Protein AF-A0AAJ0MKZ4-F1 (afdb_monomer_lite)

Organism: NCBI:txid260671

Secondary structure (DSSP, 8-state):
---HHHHHHHHHHHHHHHHHHHHTT-GGGEEE--S--B--SSTTPPPB--SEEEEESSPPTT-SSS-SEEEEEEETT-HHHHHHHHHHHHHHS-TTSTT----EEEEEEEETTTSSEEEEEEEETT-SS-EEEEEEPPPGGGS------TT-

Sequence (152 aa):
MNAPEHETGMITVAHTYRDQLVLMGLASYVSRIGIPRIPSIHPGAAAKQPDDGLIPTVARPTGNHFATIAFEVANTQDQRSVRQAMKWWFRNSAVDHERGAVNLVLITNISHDSLATIHFELWQRDARRPRKAAIWLKSAENTPGLMDDPDL

pLDDT: mean 82.87, std 12.54, range [48.09, 96.62]

Radius of gyration: 18.43 Å; chains: 1; bounding box: 38×30×73 Å

Structure (mmCIF, N/CA/C/O backbone):
data_AF-A0AAJ0MKZ4-F1
#
_entry.id   AF-A0AAJ0MKZ4-F1
#
loop_
_atom_site.group_PDB
_atom_site.id
_atom_site.type_symbol
_atom_site.label_atom_id
_atom_site.label_alt_id
_atom_site.label_comp_id
_atom_site.label_asym_id
_atom_site.label_entity_id
_atom_site.label_seq_id
_atom_site.pdbx_PDB_ins_code
_atom_site.Cartn_x
_atom_site.Cartn_y
_atom_site.Cartn_z
_atom_site.occupancy
_atom_site.B_iso_or_equiv
_atom_site.auth_seq_id
_atom_site.auth_comp_id
_atom_site.auth_asym_id
_atom_site.auth_atom_id
_atom_site.pdbx_PDB_model_num
ATOM 1 N N . MET A 1 1 ? 15.852 14.319 -2.841 1.00 50.94 1 MET A N 1
ATOM 2 C CA . MET A 1 1 ? 15.026 14.627 -4.024 1.00 50.94 1 MET A CA 1
ATOM 3 C C . MET A 1 1 ? 14.609 13.282 -4.588 1.00 50.94 1 MET A C 1
ATOM 5 O O . MET A 1 1 ? 15.490 12.442 -4.739 1.00 50.94 1 MET A O 1
ATOM 9 N N . ASN A 1 2 ? 13.311 13.019 -4.744 1.00 60.78 2 ASN A N 1
ATOM 10 C CA . ASN A 1 2 ? 12.863 11.730 -5.277 1.00 60.78 2 ASN A CA 1
ATOM 11 C C . ASN A 1 2 ? 13.295 11.637 -6.740 1.00 60.78 2 ASN A C 1
ATOM 13 O O . ASN A 1 2 ? 13.229 12.632 -7.459 1.00 60.78 2 ASN A O 1
ATOM 17 N N . ALA A 1 3 ? 13.778 10.469 -7.156 1.00 75.81 3 ALA A N 1
ATOM 18 C CA . ALA A 1 3 ? 14.092 10.236 -8.558 1.00 75.81 3 ALA A CA 1
ATOM 19 C C . ALA A 1 3 ? 12.785 10.349 -9.380 1.00 75.81 3 ALA A C 1
ATOM 21 O O . ALA A 1 3 ? 11.758 9.851 -8.904 1.00 75.81 3 ALA A O 1
ATOM 22 N N . PRO A 1 4 ? 12.766 10.998 -10.560 1.00 79.06 4 PRO A N 1
ATOM 23 C CA . PRO A 1 4 ? 11.555 11.150 -11.381 1.00 79.06 4 PRO A CA 1
ATOM 24 C C . PRO A 1 4 ? 10.801 9.833 -11.637 1.00 79.06 4 PRO A C 1
ATOM 26 O O . PRO A 1 4 ? 9.572 9.797 -11.713 1.00 79.06 4 PRO A O 1
ATOM 29 N N . GLU A 1 5 ? 11.532 8.724 -11.706 1.00 76.56 5 GLU A N 1
ATOM 30 C CA . GLU A 1 5 ? 11.016 7.368 -11.876 1.00 76.56 5 GLU A CA 1
ATOM 31 C C . GLU A 1 5 ? 10.214 6.898 -10.659 1.00 76.56 5 GLU A C 1
ATOM 33 O O . GLU A 1 5 ? 9.203 6.215 -10.810 1.00 76.56 5 GLU A O 1
ATOM 38 N N . HIS A 1 6 ? 10.625 7.293 -9.451 1.00 80.69 6 HIS A N 1
ATOM 39 C CA . HIS A 1 6 ? 9.903 6.986 -8.219 1.00 80.69 6 HIS A CA 1
ATOM 40 C C . HIS A 1 6 ? 8.542 7.686 -8.193 1.00 80.69 6 HIS A C 1
ATOM 42 O O . HIS A 1 6 ? 7.523 7.060 -7.908 1.00 80.69 6 HIS A O 1
ATOM 48 N N . GLU A 1 7 ? 8.514 8.981 -8.513 1.00 81.94 7 GLU A N 1
ATOM 49 C CA . GLU A 1 7 ? 7.272 9.758 -8.564 1.00 81.94 7 GLU A CA 1
ATOM 50 C C . GLU A 1 7 ? 6.330 9.231 -9.652 1.00 81.94 7 GLU A C 1
ATOM 52 O O . GLU A 1 7 ? 5.154 8.972 -9.388 1.00 81.94 7 GLU A O 1
ATOM 57 N N . THR A 1 8 ? 6.866 8.973 -10.845 1.00 83.25 8 THR A N 1
ATOM 58 C CA . THR A 1 8 ? 6.106 8.394 -11.959 1.00 83.25 8 THR A CA 1
ATOM 59 C C . THR A 1 8 ? 5.552 7.017 -11.595 1.00 83.25 8 THR A C 1
ATOM 61 O O . THR A 1 8 ? 4.371 6.745 -11.823 1.00 83.25 8 THR A O 1
ATOM 64 N N . GLY A 1 9 ? 6.369 6.155 -10.984 1.00 79.69 9 GLY A N 1
ATOM 65 C CA . GLY A 1 9 ? 5.959 4.829 -10.529 1.00 79.69 9 GLY A CA 1
ATOM 66 C C . GLY A 1 9 ? 4.845 4.890 -9.487 1.00 79.69 9 GLY A C 1
ATOM 67 O O . GLY A 1 9 ? 3.838 4.197 -9.620 1.00 79.69 9 GLY A O 1
ATOM 68 N N . MET A 1 10 ? 4.979 5.770 -8.496 1.00 84.25 10 MET A N 1
ATOM 69 C CA . MET A 1 10 ? 3.972 6.000 -7.458 1.00 84.25 10 MET A CA 1
ATOM 70 C C . MET A 1 10 ? 2.633 6.451 -8.044 1.00 84.25 10 MET A C 1
ATOM 72 O O . MET A 1 10 ? 1.602 5.839 -7.755 1.00 84.25 10 MET A O 1
ATOM 76 N N . ILE A 1 11 ? 2.640 7.479 -8.898 1.00 83.25 11 ILE A N 1
ATOM 77 C CA . ILE A 1 11 ? 1.424 7.992 -9.543 1.00 83.25 11 ILE A CA 1
ATOM 78 C C . ILE A 1 11 ? 0.773 6.896 -10.391 1.00 83.25 11 ILE A C 1
ATOM 80 O O . ILE A 1 11 ? -0.431 6.661 -10.276 1.00 83.25 11 ILE A O 1
ATOM 84 N N . THR A 1 12 ? 1.569 6.188 -11.194 1.00 85.12 12 THR A N 1
ATOM 85 C CA . THR A 1 12 ? 1.080 5.149 -12.109 1.00 85.12 12 THR A CA 1
ATOM 86 C C . THR A 1 12 ? 0.437 3.989 -11.357 1.00 85.12 12 THR A C 1
ATOM 88 O O . THR A 1 12 ? -0.670 3.576 -11.706 1.00 85.12 12 THR A O 1
ATOM 91 N N . VAL A 1 13 ? 1.080 3.476 -10.303 1.00 84.25 13 VAL A N 1
ATOM 92 C CA . VAL A 1 13 ? 0.541 2.367 -9.497 1.00 84.25 13 VAL A CA 1
ATOM 93 C C . VAL A 1 13 ? -0.762 2.779 -8.822 1.00 84.25 13 VAL A C 1
ATOM 95 O O . VAL A 1 13 ? -1.755 2.056 -8.919 1.00 84.25 13 VAL A O 1
ATOM 98 N N . ALA A 1 14 ? -0.785 3.950 -8.183 1.00 83.44 14 ALA A N 1
ATOM 99 C CA . ALA A 1 14 ? -1.971 4.441 -7.495 1.00 83.44 14 ALA A CA 1
ATOM 100 C C . ALA A 1 14 ? -3.155 4.663 -8.450 1.00 83.44 14 ALA A C 1
ATOM 102 O O . ALA A 1 14 ? -4.281 4.275 -8.133 1.00 83.44 14 ALA A O 1
ATOM 103 N N . HIS A 1 15 ? -2.912 5.258 -9.622 1.00 86.25 15 HIS A N 1
ATOM 104 C CA . HIS A 1 15 ? -3.944 5.471 -10.639 1.00 86.25 15 HIS A CA 1
ATOM 105 C C . HIS A 1 15 ? -4.438 4.149 -11.221 1.00 86.25 15 HIS A C 1
ATOM 107 O O . HIS A 1 15 ? -5.639 3.910 -11.218 1.00 86.25 15 HIS A O 1
ATOM 113 N N . THR A 1 16 ? -3.533 3.242 -11.590 1.00 88.31 16 THR A N 1
ATOM 114 C CA . THR A 1 16 ? -3.909 1.933 -12.144 1.00 88.31 16 THR A CA 1
ATOM 115 C C . THR A 1 16 ? -4.778 1.145 -11.166 1.00 88.31 16 THR A C 1
ATOM 117 O O . THR A 1 16 ? -5.819 0.615 -11.547 1.00 88.31 16 THR A O 1
ATOM 120 N N . TYR A 1 17 ? -4.404 1.097 -9.883 1.00 86.06 17 TYR A N 1
ATOM 121 C CA . TYR A 1 17 ? -5.225 0.437 -8.865 1.00 86.06 17 TYR A CA 1
ATOM 122 C C . TYR A 1 17 ? -6.591 1.101 -8.709 1.00 86.06 17 TYR A C 1
ATOM 124 O O . TYR A 1 17 ? -7.600 0.409 -8.585 1.00 86.06 17 TYR A O 1
ATOM 132 N N . ARG A 1 18 ? -6.642 2.435 -8.732 1.00 84.25 18 ARG A N 1
ATOM 133 C CA . ARG A 1 18 ? -7.904 3.171 -8.669 1.00 84.25 18 ARG A CA 1
ATOM 134 C C . ARG A 1 18 ? -8.799 2.849 -9.862 1.00 84.25 18 ARG A C 1
ATOM 136 O O . ARG A 1 18 ? -9.981 2.599 -9.652 1.00 84.25 18 ARG A O 1
ATOM 143 N N . ASP A 1 19 ? -8.253 2.809 -11.070 1.00 88.31 19 ASP A N 1
ATOM 144 C CA . ASP A 1 19 ? -9.010 2.509 -12.286 1.00 88.31 19 ASP A CA 1
ATOM 145 C C . ASP A 1 19 ? -9.592 1.095 -12.237 1.00 88.31 19 ASP A C 1
ATOM 147 O O . ASP A 1 19 ? -10.767 0.899 -12.540 1.00 88.31 19 ASP A O 1
ATOM 151 N N . GLN A 1 20 ? -8.829 0.114 -11.741 1.00 89.94 20 GLN A N 1
ATOM 152 C CA . GLN A 1 20 ? -9.357 -1.234 -11.507 1.00 89.94 20 GLN A CA 1
ATOM 153 C C . GLN A 1 20 ? -10.508 -1.232 -10.493 1.00 89.94 20 GLN A C 1
ATOM 155 O O . GLN A 1 20 ? -11.524 -1.888 -10.710 1.00 89.94 20 GLN A O 1
ATOM 160 N N . LEU A 1 21 ? -10.408 -0.449 -9.415 1.00 86.19 21 LEU A N 1
ATOM 161 C CA . LEU A 1 21 ? -11.504 -0.311 -8.451 1.00 86.19 21 LEU A CA 1
ATOM 162 C C . LEU A 1 21 ? -12.738 0.352 -9.075 1.00 86.19 21 LEU A C 1
ATOM 164 O O . LEU A 1 21 ? -13.856 -0.032 -8.739 1.00 86.19 21 LEU A O 1
ATOM 168 N N . VAL A 1 22 ? -12.567 1.295 -10.005 1.00 85.44 22 VAL A N 1
ATOM 169 C CA . VAL A 1 22 ? -13.678 1.873 -10.779 1.00 85.44 22 VAL A CA 1
ATOM 170 C C . VAL A 1 22 ? -14.345 0.808 -11.645 1.00 85.44 22 VAL A C 1
ATOM 172 O O . VAL A 1 22 ? -15.564 0.665 -11.578 1.00 85.44 22 VAL A O 1
ATOM 175 N N . LEU A 1 23 ? -13.567 0.020 -12.390 1.00 90.50 23 LEU A N 1
ATOM 176 C CA . LEU A 1 23 ? -14.086 -1.063 -13.234 1.00 90.50 23 LEU A CA 1
ATOM 177 C C . LEU A 1 23 ? -14.826 -2.138 -12.425 1.00 90.50 23 LEU A C 1
ATOM 179 O O . LEU A 1 23 ? -15.767 -2.748 -12.923 1.00 90.50 23 LEU A O 1
ATOM 183 N N . MET A 1 24 ? -14.443 -2.337 -11.164 1.00 92.12 24 MET A N 1
ATOM 184 C CA . MET A 1 24 ? -15.123 -3.239 -10.232 1.00 92.12 24 MET A CA 1
ATOM 185 C C . MET A 1 24 ? -16.361 -2.623 -9.552 1.00 92.12 2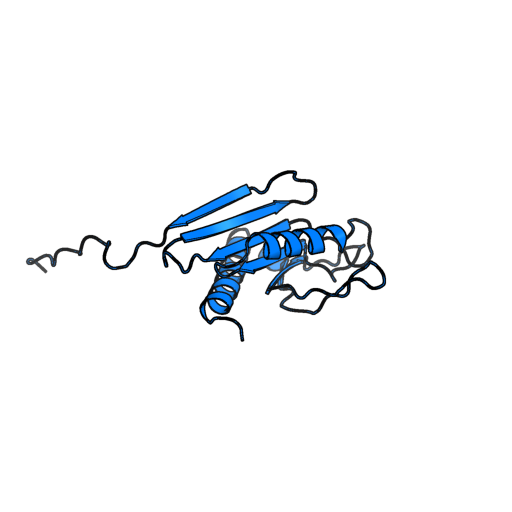4 MET A C 1
ATOM 187 O O . MET A 1 24 ? -16.979 -3.281 -8.719 1.00 92.12 24 MET A O 1
ATOM 191 N N . GLY A 1 25 ? -16.717 -1.366 -9.842 1.00 91.25 25 GLY A N 1
ATOM 192 C CA . GLY A 1 25 ? -17.818 -0.661 -9.172 1.00 91.25 25 GLY A CA 1
ATOM 193 C C . GLY A 1 25 ? -17.518 -0.276 -7.716 1.00 91.25 25 GLY A C 1
ATOM 194 O O . GLY A 1 25 ? -18.429 0.017 -6.947 1.00 91.25 25 GLY A O 1
ATOM 195 N N . LEU A 1 26 ? -16.242 -0.266 -7.320 1.00 90.38 26 LEU A N 1
ATOM 196 C CA . LEU A 1 26 ? -15.788 0.000 -5.952 1.00 90.38 26 LEU A CA 1
ATOM 197 C C . LEU A 1 26 ? -15.368 1.459 -5.715 1.00 90.38 26 LEU A C 1
ATOM 199 O O . LEU A 1 26 ? -14.988 1.812 -4.600 1.00 90.38 26 LEU A O 1
ATOM 203 N N . ALA A 1 27 ? -15.448 2.323 -6.730 1.00 88.81 27 ALA A N 1
ATOM 204 C CA . ALA A 1 27 ? -14.960 3.704 -6.670 1.00 88.81 27 ALA A CA 1
ATOM 205 C C . ALA A 1 27 ? -15.541 4.525 -5.506 1.00 88.81 27 ALA A C 1
ATOM 207 O O . ALA A 1 27 ? -14.814 5.276 -4.864 1.00 88.81 27 ALA A O 1
ATOM 208 N N . SER A 1 28 ? -16.834 4.370 -5.207 1.00 90.75 28 SER A N 1
ATOM 209 C CA . SER A 1 28 ? -17.513 5.087 -4.117 1.00 90.75 28 SER A CA 1
ATOM 210 C C . SER A 1 28 ? -17.172 4.558 -2.723 1.00 90.75 28 SER A C 1
ATOM 212 O O . SER A 1 28 ? -17.554 5.176 -1.730 1.00 90.75 28 SER A O 1
ATOM 214 N N . TYR A 1 29 ? -16.478 3.422 -2.628 1.00 90.00 29 TYR A N 1
ATOM 215 C CA . TYR A 1 29 ? -16.147 2.752 -1.369 1.00 90.00 29 TYR A CA 1
ATOM 216 C C . TYR A 1 29 ? -14.723 3.031 -0.898 1.00 90.00 29 TYR A C 1
ATOM 218 O O . TYR A 1 29 ? -14.382 2.687 0.233 1.00 90.00 29 TYR A O 1
ATOM 226 N N . VAL A 1 30 ? -13.893 3.658 -1.735 1.00 90.56 30 VAL A N 1
ATOM 227 C CA . VAL A 1 30 ? -12.492 3.946 -1.427 1.00 90.56 30 VAL A CA 1
ATOM 228 C C . VAL A 1 30 ? -12.130 5.401 -1.715 1.00 90.56 30 VAL A C 1
ATOM 230 O O . VAL A 1 30 ? -12.617 6.012 -2.6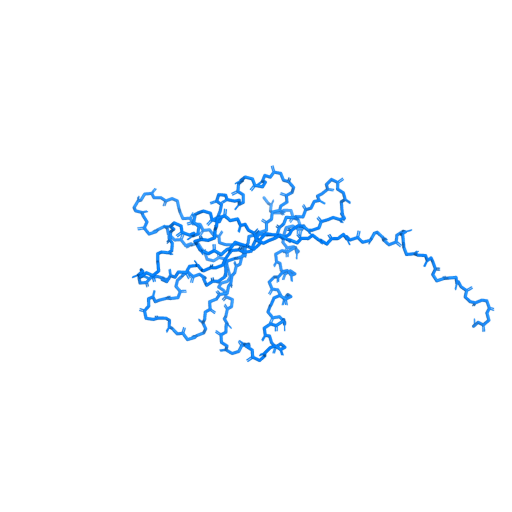60 1.00 90.56 30 VAL A O 1
ATOM 233 N N . SER A 1 31 ? -11.233 5.955 -0.909 1.00 90.38 31 SER A N 1
ATOM 234 C CA . SER A 1 31 ? -10.591 7.245 -1.147 1.00 90.38 31 SER A CA 1
ATOM 235 C C . SER A 1 31 ? -9.081 7.088 -1.055 1.00 90.38 31 SER A C 1
ATOM 237 O O . SER A 1 31 ? -8.581 6.246 -0.305 1.00 90.38 31 SER A O 1
ATOM 239 N N . ARG A 1 32 ? -8.341 7.922 -1.791 1.00 89.75 32 ARG A N 1
ATOM 240 C CA . ARG A 1 32 ? -6.892 8.041 -1.600 1.00 89.75 32 ARG A CA 1
ATOM 241 C C . ARG A 1 32 ? -6.618 8.733 -0.272 1.00 89.75 32 ARG A C 1
ATOM 243 O O . ARG A 1 32 ? -7.308 9.690 0.079 1.00 89.75 32 ARG A O 1
ATOM 250 N N . ILE A 1 33 ? -5.621 8.237 0.449 1.00 87.12 33 ILE A N 1
ATOM 251 C CA . ILE A 1 33 ? -5.125 8.882 1.667 1.00 87.12 33 ILE A CA 1
ATOM 252 C C . ILE A 1 33 ? -4.113 9.990 1.333 1.00 87.12 33 ILE A C 1
ATOM 254 O O . ILE A 1 33 ? -3.986 10.946 2.095 1.00 87.12 33 ILE A O 1
ATOM 258 N N . GLY A 1 34 ? -3.424 9.887 0.188 1.00 84.94 34 GLY A N 1
ATOM 259 C CA . GLY A 1 34 ? -2.331 10.775 -0.189 1.00 84.94 34 GLY A CA 1
ATOM 260 C C . GLY A 1 34 ? -1.061 10.475 0.608 1.00 84.94 34 GLY A C 1
ATOM 261 O O . GLY A 1 34 ? -0.797 9.331 0.967 1.00 84.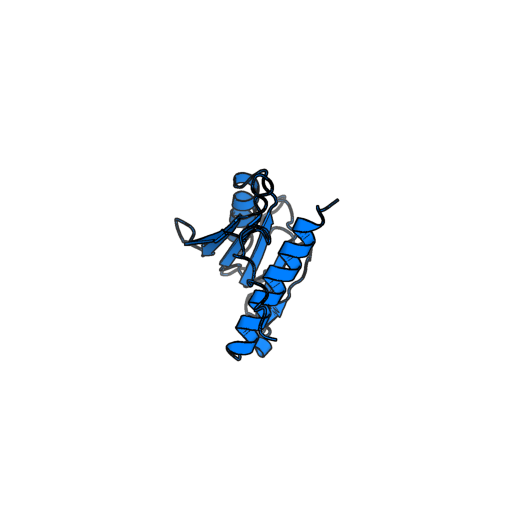94 34 GLY A O 1
ATOM 262 N N . ILE A 1 35 ? -0.296 11.522 0.921 1.00 83.25 35 ILE A N 1
ATOM 263 C CA . ILE A 1 35 ? 1.019 11.427 1.575 1.00 83.25 35 ILE A CA 1
ATOM 264 C C . ILE A 1 35 ? 1.056 12.021 3.000 1.00 83.25 35 ILE A C 1
ATOM 266 O O . ILE A 1 35 ? 1.976 12.778 3.322 1.00 83.25 35 ILE A O 1
ATOM 270 N N . PRO A 1 36 ? 0.076 11.760 3.890 1.00 86.94 36 PRO A N 1
ATOM 271 C CA . PRO A 1 36 ? 0.111 12.349 5.219 1.00 86.94 36 PRO A CA 1
ATOM 272 C C . PRO A 1 36 ? 1.247 11.747 6.046 1.00 86.94 36 PRO A C 1
ATOM 274 O O . PRO A 1 36 ? 1.517 10.547 6.008 1.00 86.94 36 PRO A O 1
ATOM 277 N N . ARG A 1 37 ? 1.879 12.574 6.878 1.00 90.19 37 ARG A N 1
ATOM 278 C CA . ARG A 1 37 ? 2.774 12.080 7.923 1.00 90.19 37 ARG A CA 1
ATOM 279 C C . ARG A 1 37 ? 1.934 11.490 9.056 1.00 90.19 37 ARG A C 1
ATOM 281 O O . ARG A 1 37 ? 1.264 12.224 9.777 1.00 90.19 37 ARG A O 1
ATOM 288 N N . ILE A 1 38 ? 1.995 10.176 9.239 1.00 88.81 38 ILE A N 1
ATOM 289 C CA . ILE A 1 38 ? 1.211 9.416 10.215 1.00 88.81 38 ILE A CA 1
ATOM 290 C C . ILE A 1 38 ? 2.078 9.107 11.448 1.00 88.81 38 ILE A C 1
ATOM 292 O O . ILE A 1 38 ? 3.051 8.352 11.343 1.00 88.81 38 ILE A O 1
ATOM 296 N N . PRO A 1 39 ? 1.747 9.660 12.634 1.00 89.06 39 PRO A N 1
ATOM 297 C CA . PRO A 1 39 ? 2.413 9.294 13.881 1.00 89.06 39 PRO A CA 1
ATOM 298 C C . PRO A 1 39 ? 2.294 7.799 14.185 1.00 89.06 39 PRO A C 1
ATOM 300 O O . PRO A 1 39 ? 1.235 7.209 13.957 1.00 89.06 39 PRO A O 1
ATOM 303 N N . SER A 1 40 ? 3.349 7.216 14.752 1.00 89.38 40 SER A N 1
ATOM 304 C CA . SER A 1 40 ? 3.310 5.887 15.370 1.00 89.38 40 SER A CA 1
ATOM 305 C C . SER A 1 40 ? 2.262 5.831 16.492 1.00 89.38 40 SER A C 1
ATOM 307 O O . SER A 1 40 ? 2.031 6.832 17.168 1.00 89.38 40 SER A O 1
ATOM 309 N N . ILE A 1 41 ? 1.647 4.664 16.704 1.00 88.31 41 ILE A N 1
ATOM 310 C CA . ILE A 1 41 ? 0.808 4.400 17.892 1.00 88.31 41 ILE A CA 1
ATOM 311 C C . ILE A 1 41 ? 1.645 4.026 19.123 1.00 88.31 41 ILE A C 1
ATOM 313 O O . ILE A 1 41 ? 1.167 4.103 20.248 1.00 88.31 41 ILE A O 1
ATOM 317 N N . HIS A 1 42 ? 2.903 3.632 18.918 1.00 87.81 42 HIS A N 1
ATOM 318 C CA . HIS A 1 42 ? 3.855 3.346 19.988 1.00 87.81 42 HIS A CA 1
ATOM 319 C C . HIS A 1 42 ? 4.591 4.633 20.386 1.00 87.81 42 HIS A C 1
ATOM 321 O O . HIS A 1 42 ? 5.173 5.278 19.499 1.00 87.81 42 HIS A O 1
ATOM 327 N N . PRO A 1 43 ? 4.607 5.010 21.679 1.00 87.62 43 PRO A N 1
ATOM 328 C CA . PRO A 1 43 ? 5.328 6.187 22.157 1.00 87.62 43 PRO A CA 1
ATOM 329 C C . PRO A 1 43 ? 6.810 6.164 21.760 1.00 87.62 43 PRO A C 1
ATOM 331 O O . PRO A 1 43 ? 7.483 5.144 21.888 1.00 87.62 43 PRO A O 1
ATOM 334 N N . GLY A 1 44 ? 7.322 7.292 21.262 1.00 87.62 44 GLY A N 1
ATOM 335 C CA . GLY A 1 44 ? 8.733 7.456 20.883 1.00 87.62 44 GLY A CA 1
ATOM 336 C C . GLY A 1 44 ? 9.155 6.802 19.559 1.00 87.62 44 GLY A C 1
ATOM 337 O O . GLY A 1 44 ? 10.271 7.041 19.101 1.00 87.62 44 GLY A O 1
ATOM 338 N N . ALA A 1 45 ? 8.292 6.021 18.903 1.00 89.69 45 ALA A N 1
ATOM 339 C CA . ALA A 1 45 ? 8.599 5.461 17.589 1.00 89.69 45 ALA A CA 1
ATOM 340 C C . ALA A 1 45 ? 8.383 6.480 16.455 1.00 89.69 45 ALA A C 1
ATOM 342 O O . ALA A 1 45 ? 7.540 7.378 16.525 1.00 89.69 45 ALA A O 1
ATOM 343 N N . ALA A 1 46 ? 9.173 6.333 15.388 1.00 89.56 46 ALA A N 1
ATOM 344 C CA . ALA A 1 46 ? 9.159 7.247 14.253 1.00 89.56 46 ALA A CA 1
ATOM 345 C C . ALA A 1 46 ? 7.796 7.253 13.543 1.00 89.56 46 ALA A C 1
ATOM 347 O O . ALA A 1 46 ? 7.193 6.200 13.333 1.00 89.56 46 ALA A O 1
ATOM 348 N N . ALA A 1 47 ? 7.339 8.440 13.140 1.00 91.62 47 ALA A N 1
ATOM 349 C CA . ALA A 1 47 ? 6.224 8.589 12.209 1.00 91.62 47 ALA A CA 1
ATOM 350 C C . ALA A 1 47 ? 6.621 8.102 10.808 1.00 91.62 47 ALA A C 1
ATOM 352 O O . ALA A 1 47 ? 7.800 8.131 10.449 1.00 91.62 47 ALA A O 1
ATOM 353 N N . LYS A 1 48 ? 5.633 7.723 9.998 1.00 90.44 48 LYS A N 1
ATOM 354 C CA . LYS A 1 48 ? 5.836 7.315 8.604 1.00 90.44 48 LYS A CA 1
ATOM 355 C C . LYS A 1 48 ? 4.958 8.137 7.681 1.00 90.44 48 LYS A C 1
ATOM 357 O O . LYS A 1 48 ? 3.860 8.541 8.047 1.00 90.44 48 LYS A O 1
ATOM 362 N N . GLN A 1 49 ? 5.458 8.358 6.479 1.00 90.38 49 GLN A N 1
ATOM 363 C CA . GLN A 1 49 ? 4.705 8.903 5.364 1.00 90.38 49 GLN A CA 1
ATOM 364 C C . GLN A 1 49 ? 4.577 7.778 4.324 1.00 90.38 49 GLN A C 1
ATOM 366 O O . GLN A 1 49 ? 5.608 7.178 3.992 1.00 90.38 49 GLN A O 1
ATOM 371 N N . PRO A 1 50 ? 3.353 7.408 3.906 1.00 86.81 50 PRO A N 1
ATOM 372 C CA . PRO A 1 50 ? 3.168 6.511 2.773 1.00 86.81 50 PRO A CA 1
ATOM 373 C C . PRO A 1 50 ? 3.557 7.231 1.484 1.00 86.81 50 PRO A C 1
ATOM 375 O O . PRO A 1 50 ? 3.453 8.459 1.420 1.00 86.81 50 PRO A O 1
ATOM 378 N N . ASP A 1 51 ? 3.936 6.469 0.460 1.00 89.44 51 ASP A N 1
ATOM 379 C CA . ASP A 1 51 ? 3.983 7.014 -0.898 1.00 89.44 51 ASP A CA 1
ATOM 380 C C . ASP A 1 51 ? 2.555 7.261 -1.391 1.00 89.44 51 ASP A C 1
ATOM 382 O O . ASP A 1 51 ? 2.264 8.307 -1.960 1.00 89.44 51 ASP A O 1
ATOM 386 N N . ASP A 1 52 ? 1.634 6.341 -1.080 1.00 91.94 52 ASP A N 1
ATOM 387 C CA . ASP A 1 52 ? 0.190 6.569 -1.140 1.00 91.94 52 ASP A CA 1
ATOM 388 C C . ASP A 1 52 ? -0.580 5.436 -0.424 1.00 91.94 52 ASP A C 1
ATOM 390 O O . ASP A 1 52 ? -0.004 4.527 0.177 1.00 91.94 52 ASP A O 1
ATOM 394 N N . GLY A 1 53 ? -1.906 5.452 -0.484 1.00 92.25 53 GLY A N 1
ATOM 395 C CA . GLY A 1 53 ? -2.742 4.360 -0.021 1.00 92.25 53 GLY A CA 1
ATOM 396 C C . GLY A 1 53 ? -4.227 4.611 -0.223 1.00 92.25 53 GLY A C 1
ATOM 397 O O . GLY A 1 53 ? -4.667 5.684 -0.636 1.00 92.25 53 GLY A O 1
ATOM 398 N N . LEU A 1 54 ? -5.015 3.597 0.112 1.00 91.62 54 LEU A N 1
ATOM 399 C CA . LEU A 1 54 ? -6.467 3.615 0.015 1.00 91.62 54 LEU A CA 1
ATOM 400 C C . LEU A 1 54 ? -7.095 3.415 1.390 1.00 91.62 54 LEU A C 1
ATOM 402 O O . LEU A 1 54 ? -6.745 2.483 2.121 1.00 91.62 54 LEU A O 1
ATOM 406 N N . ILE A 1 55 ? -8.053 4.272 1.721 1.00 91.56 55 ILE A N 1
ATOM 407 C CA . ILE A 1 55 ? -8.939 4.153 2.881 1.00 91.56 55 ILE A CA 1
ATOM 408 C C . ILE A 1 55 ? -10.372 3.885 2.412 1.00 91.56 55 ILE A C 1
ATOM 410 O O . ILE A 1 55 ? -10.732 4.302 1.312 1.00 91.56 55 ILE A O 1
ATOM 414 N N . PRO A 1 56 ? -11.215 3.236 3.226 1.00 89.75 56 PRO A N 1
ATOM 415 C CA . PRO A 1 56 ? -12.643 3.181 2.964 1.00 89.75 56 PRO A CA 1
ATOM 416 C C . PRO A 1 56 ? -13.249 4.590 3.045 1.00 89.75 56 PRO A C 1
ATOM 418 O O . PRO A 1 56 ? -12.847 5.386 3.896 1.00 89.75 56 PRO A O 1
ATOM 421 N N . THR A 1 57 ? -14.223 4.903 2.191 1.00 88.00 57 THR A N 1
ATOM 422 C CA . THR A 1 57 ? -14.997 6.158 2.293 1.00 88.00 57 THR A CA 1
ATOM 423 C C . THR A 1 57 ? -15.908 6.159 3.514 1.00 88.00 57 THR A C 1
ATOM 425 O O . THR A 1 57 ? -16.086 7.189 4.160 1.00 88.00 57 THR A O 1
ATOM 428 N N . VAL A 1 58 ? -16.449 4.992 3.866 1.00 86.38 58 VAL A N 1
ATOM 429 C CA . VAL A 1 58 ? -17.213 4.800 5.098 1.00 86.38 58 VAL A CA 1
ATOM 430 C C . VAL A 1 58 ? -16.257 4.845 6.291 1.00 86.38 58 VAL A C 1
ATOM 432 O O . VAL A 1 58 ? -15.222 4.171 6.309 1.00 86.38 58 VAL A O 1
ATOM 435 N N . ALA A 1 59 ? -16.594 5.648 7.299 1.00 78.06 59 ALA A N 1
ATOM 436 C CA . ALA A 1 59 ? -15.829 5.715 8.536 1.00 78.06 59 ALA A CA 1
ATOM 437 C C . ALA A 1 59 ? -15.795 4.338 9.214 1.00 78.06 59 ALA A C 1
ATOM 439 O O . ALA A 1 59 ? -16.839 3.738 9.474 1.00 78.06 59 ALA A O 1
ATOM 440 N N . ARG A 1 60 ? -14.596 3.829 9.514 1.00 79.44 60 ARG A N 1
ATOM 441 C CA . ARG A 1 60 ? -14.465 2.645 10.369 1.00 79.44 60 ARG A CA 1
ATOM 442 C C . ARG A 1 60 ? -14.816 3.020 11.813 1.00 79.44 60 ARG A C 1
ATOM 444 O O . ARG A 1 60 ? -14.472 4.127 12.231 1.00 79.44 60 ARG A O 1
ATOM 451 N N . PRO A 1 61 ? -15.385 2.094 12.609 1.00 75.62 61 PRO A N 1
ATOM 452 C CA . PRO A 1 61 ? -15.535 2.291 14.055 1.00 75.62 61 PRO A CA 1
ATOM 453 C C . PRO A 1 61 ? -14.199 2.631 14.724 1.00 75.62 61 PRO A C 1
ATOM 455 O O . PRO A 1 61 ? -14.126 3.437 15.641 1.00 75.62 61 PRO A O 1
ATOM 458 N N . THR A 1 62 ? -13.127 2.044 14.194 1.00 73.38 62 THR A N 1
ATOM 459 C CA . THR A 1 62 ? -11.747 2.250 14.609 1.00 73.38 62 THR A CA 1
ATOM 460 C C . THR A 1 62 ? -11.057 3.394 13.860 1.00 73.38 62 THR A C 1
ATOM 462 O O . THR A 1 62 ? -9.847 3.460 13.885 1.00 73.38 62 THR A O 1
ATOM 465 N N . GLY A 1 63 ? -11.759 4.287 13.158 1.00 77.69 63 GLY A N 1
ATOM 466 C CA . GLY A 1 63 ? -11.165 5.452 12.486 1.00 77.69 63 GLY A CA 1
ATOM 467 C C . GLY A 1 63 ? -10.420 5.174 11.166 1.00 77.69 63 GLY A C 1
ATOM 468 O O . GLY A 1 63 ? -10.049 4.049 10.823 1.00 77.69 63 GLY A O 1
ATOM 469 N N . ASN A 1 64 ? -10.183 6.235 10.387 1.00 79.12 64 ASN A N 1
ATOM 470 C CA . ASN A 1 64 ? -9.620 6.171 9.023 1.00 79.12 64 ASN A CA 1
ATOM 471 C C . ASN A 1 64 ? -8.242 6.846 8.892 1.00 79.12 64 ASN A C 1
ATOM 473 O O . ASN A 1 64 ? -7.849 7.262 7.808 1.00 79.12 64 ASN A O 1
ATOM 477 N N . HIS A 1 65 ? -7.491 6.941 9.992 1.00 83.81 65 HIS A N 1
ATOM 478 C CA . HIS A 1 65 ? -6.168 7.571 9.999 1.00 83.81 65 HIS A CA 1
ATOM 479 C C . HIS A 1 65 ? -5.099 6.731 9.285 1.00 83.81 65 HIS A C 1
ATOM 481 O O . HIS A 1 65 ? -4.188 7.289 8.682 1.00 83.81 65 HIS A O 1
ATOM 487 N N . PHE A 1 66 ? -5.190 5.402 9.365 1.00 88.81 66 PHE A N 1
ATOM 488 C CA . PHE A 1 66 ? -4.348 4.480 8.605 1.00 88.81 66 PHE A CA 1
ATOM 489 C C . PHE A 1 66 ? -5.038 4.026 7.320 1.00 88.81 66 PHE A C 1
ATOM 491 O O . PHE A 1 66 ? -6.231 3.715 7.329 1.00 88.81 66 PHE A O 1
ATOM 498 N N . ALA A 1 67 ? -4.269 3.890 6.239 1.00 90.56 67 ALA A N 1
ATOM 499 C CA . ALA A 1 67 ? -4.735 3.240 5.019 1.00 90.56 67 ALA A CA 1
ATOM 500 C C . ALA A 1 67 ? -5.190 1.797 5.298 1.00 90.56 67 ALA A C 1
ATOM 502 O O . ALA A 1 67 ? -4.651 1.134 6.175 1.00 90.56 67 ALA A O 1
ATOM 503 N N . THR A 1 68 ? -6.169 1.288 4.551 1.00 90.88 68 THR A N 1
ATOM 504 C CA . THR A 1 68 ? -6.447 -0.161 4.502 1.00 90.88 68 THR A CA 1
ATOM 505 C C . THR A 1 68 ? -5.444 -0.864 3.594 1.00 90.88 68 THR A C 1
ATOM 507 O O . THR A 1 68 ? -4.993 -1.969 3.910 1.00 90.88 68 THR A O 1
ATOM 510 N N . ILE A 1 69 ? -5.062 -0.197 2.502 1.00 92.25 69 ILE A N 1
ATOM 511 C CA . ILE A 1 69 ? -4.011 -0.626 1.581 1.00 92.25 69 ILE A CA 1
ATOM 512 C C . ILE A 1 69 ? -2.966 0.484 1.524 1.00 92.25 69 ILE A C 1
ATOM 514 O O . ILE A 1 69 ? -3.299 1.592 1.114 1.00 92.25 69 ILE A O 1
ATOM 518 N N . ALA A 1 70 ? -1.732 0.210 1.937 1.00 93.81 70 ALA A N 1
ATOM 519 C CA . ALA A 1 70 ? -0.615 1.141 1.784 1.00 93.81 70 ALA A CA 1
ATOM 520 C C . ALA A 1 70 ? 0.199 0.793 0.531 1.00 93.81 70 ALA A C 1
ATOM 522 O O . ALA A 1 70 ? 0.426 -0.386 0.239 1.00 93.81 70 ALA A O 1
ATOM 523 N N . PHE A 1 71 ? 0.643 1.815 -0.189 1.00 93.06 71 PHE A N 1
ATOM 524 C CA . PHE A 1 71 ? 1.515 1.706 -1.348 1.00 93.06 71 PHE A CA 1
ATOM 525 C C . PHE A 1 71 ? 2.895 2.243 -0.975 1.00 93.06 71 PHE A C 1
ATOM 527 O O . PHE A 1 71 ? 3.015 3.341 -0.434 1.00 93.06 71 PHE A O 1
ATOM 534 N N . GLU A 1 72 ? 3.923 1.446 -1.245 1.00 92.31 72 GLU A N 1
ATOM 535 C CA . GLU A 1 72 ? 5.322 1.840 -1.097 1.00 92.31 72 GLU A CA 1
ATOM 536 C C . GLU A 1 72 ? 6.037 1.559 -2.420 1.00 92.31 72 GLU A C 1
ATOM 538 O O . GLU A 1 72 ? 5.938 0.459 -2.979 1.00 92.31 72 GLU A O 1
ATOM 543 N N . VAL A 1 73 ? 6.751 2.549 -2.932 1.00 88.62 73 VAL A N 1
ATOM 544 C CA . VAL A 1 73 ? 7.536 2.461 -4.156 1.00 88.62 73 VAL A CA 1
ATOM 545 C C . VAL A 1 73 ? 9.008 2.557 -3.796 1.00 88.62 73 VAL A C 1
ATOM 547 O O . VAL A 1 73 ? 9.421 3.251 -2.876 1.00 88.62 73 VAL A O 1
ATOM 550 N N . ALA A 1 74 ? 9.822 1.791 -4.503 1.00 85.62 74 ALA A N 1
ATOM 551 C CA . ALA A 1 74 ? 11.249 1.754 -4.288 1.00 85.62 74 ALA A CA 1
ATOM 552 C C . ALA A 1 74 ? 11.981 1.776 -5.618 1.00 85.62 74 ALA A C 1
ATOM 554 O O . ALA A 1 74 ? 11.628 1.046 -6.547 1.00 85.62 74 ALA A O 1
ATOM 555 N N . ASN A 1 75 ? 13.039 2.575 -5.670 1.00 79.19 75 ASN A N 1
ATOM 556 C CA . ASN A 1 75 ? 14.101 2.394 -6.643 1.00 79.19 75 ASN A CA 1
ATOM 557 C C . ASN A 1 75 ? 15.134 1.393 -6.095 1.00 79.19 75 ASN A C 1
ATOM 559 O O . ASN A 1 75 ? 15.157 1.081 -4.903 1.00 79.19 75 ASN A O 1
ATOM 563 N N . THR A 1 76 ? 15.945 0.845 -6.994 1.00 63.44 76 THR A N 1
ATOM 564 C CA . THR A 1 76 ? 16.753 -0.390 -6.915 1.00 63.44 76 THR A CA 1
ATOM 565 C C . THR A 1 76 ? 17.519 -0.746 -5.651 1.00 63.44 76 THR A C 1
ATOM 567 O O . THR A 1 76 ? 18.011 -1.869 -5.577 1.00 63.44 76 THR A O 1
ATOM 570 N N . GLN A 1 77 ? 17.678 0.128 -4.667 1.00 54.97 77 GLN A N 1
ATOM 571 C CA . GLN A 1 77 ? 18.831 0.009 -3.784 1.00 54.97 77 GLN A CA 1
ATOM 572 C C . GLN A 1 77 ? 18.594 -0.546 -2.385 1.00 54.97 77 GLN A C 1
ATOM 574 O O . GLN A 1 77 ? 19.586 -0.860 -1.737 1.00 54.97 77 GLN A O 1
ATOM 579 N N . ASP A 1 78 ? 17.364 -0.816 -1.929 1.00 70.94 78 ASP A N 1
ATOM 580 C CA . ASP A 1 78 ? 17.234 -1.682 -0.748 1.00 70.94 78 ASP A CA 1
ATOM 581 C C . ASP A 1 78 ? 15.850 -2.325 -0.548 1.00 70.94 78 ASP A C 1
ATOM 583 O O . ASP A 1 78 ? 15.001 -1.803 0.170 1.00 70.94 78 ASP A O 1
ATOM 587 N N . GLN A 1 79 ? 15.626 -3.538 -1.075 1.00 75.31 79 GLN A N 1
ATOM 588 C CA . GLN A 1 79 ? 14.430 -4.326 -0.719 1.00 75.31 79 GLN A CA 1
ATOM 589 C C . GLN A 1 79 ? 14.262 -4.502 0.801 1.00 75.31 79 GLN A C 1
ATOM 591 O O . GLN A 1 79 ? 13.142 -4.707 1.282 1.00 75.31 79 GLN A O 1
ATOM 596 N N . ARG A 1 80 ? 15.352 -4.463 1.578 1.00 83.56 80 ARG A N 1
ATOM 597 C CA . ARG A 1 80 ? 15.292 -4.575 3.034 1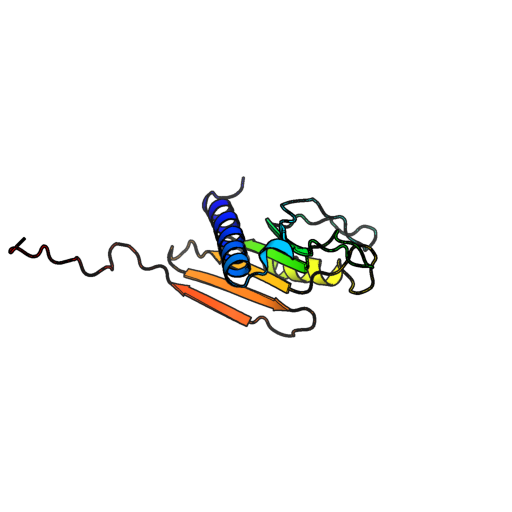.00 83.56 80 ARG A CA 1
ATOM 598 C C . ARG A 1 80 ? 14.620 -3.348 3.637 1.00 83.56 80 ARG A C 1
ATOM 600 O O . ARG A 1 80 ? 13.739 -3.545 4.471 1.00 83.56 80 ARG A O 1
ATOM 607 N N . SER A 1 81 ? 14.982 -2.132 3.224 1.00 83.19 81 SER A N 1
ATOM 608 C CA . SER A 1 81 ? 14.391 -0.886 3.735 1.00 83.19 81 SER A CA 1
ATOM 609 C C . SER A 1 81 ? 12.883 -0.832 3.474 1.00 83.19 81 SER A C 1
ATOM 611 O O . SER A 1 81 ? 12.101 -0.559 4.384 1.00 83.19 81 SER A O 1
ATOM 613 N N . VAL A 1 82 ? 12.442 -1.244 2.288 1.00 83.75 82 VAL A N 1
ATOM 614 C CA . VAL A 1 82 ? 11.022 -1.217 1.909 1.00 83.75 82 VAL A CA 1
ATOM 615 C C . VAL A 1 82 ? 10.228 -2.295 2.650 1.00 83.75 82 VAL A C 1
ATOM 617 O O . VAL A 1 82 ? 9.116 -2.070 3.125 1.00 83.75 82 VAL A O 1
ATOM 620 N N . ARG A 1 83 ? 10.824 -3.472 2.880 1.00 90.50 83 ARG A N 1
ATOM 621 C CA . ARG A 1 83 ? 10.220 -4.475 3.772 1.00 90.50 83 ARG A CA 1
ATOM 622 C C . ARG A 1 83 ? 10.188 -4.012 5.232 1.00 90.50 83 ARG A C 1
ATOM 624 O O . ARG A 1 83 ? 9.317 -4.461 5.976 1.00 90.50 83 ARG A O 1
ATOM 631 N N . GLN A 1 84 ? 11.089 -3.130 5.672 1.00 90.50 84 GLN A N 1
ATOM 632 C CA . GLN A 1 84 ? 10.951 -2.473 6.979 1.00 90.50 84 GLN A CA 1
ATOM 633 C C . GLN A 1 84 ? 9.784 -1.482 6.991 1.00 90.50 84 GLN A C 1
ATOM 635 O O . GLN A 1 84 ? 9.083 -1.428 7.999 1.00 90.50 84 GLN A O 1
ATOM 640 N N . ALA A 1 85 ? 9.511 -0.779 5.886 1.00 88.88 85 ALA A N 1
ATOM 641 C CA . ALA A 1 85 ? 8.319 0.063 5.756 1.00 88.88 85 ALA A CA 1
ATOM 642 C C . ALA A 1 85 ? 7.033 -0.762 5.932 1.00 88.88 85 ALA A C 1
ATOM 644 O O . ALA A 1 85 ? 6.187 -0.424 6.758 1.00 88.88 85 ALA A O 1
ATOM 645 N N . MET A 1 86 ? 6.934 -1.922 5.273 1.00 93.56 86 MET A N 1
ATOM 646 C CA . MET A 1 86 ? 5.827 -2.866 5.484 1.00 93.56 86 MET A CA 1
ATOM 647 C C . MET A 1 86 ? 5.695 -3.303 6.952 1.00 93.56 86 MET A C 1
ATOM 649 O O . MET A 1 86 ? 4.603 -3.258 7.522 1.00 93.56 86 MET A O 1
ATOM 653 N N . LYS A 1 87 ? 6.803 -3.681 7.604 1.00 93.94 87 LYS A N 1
ATOM 654 C CA . LYS A 1 87 ? 6.781 -4.059 9.028 1.00 93.94 87 LYS A CA 1
ATOM 655 C C . LYS A 1 87 ? 6.323 -2.905 9.911 1.00 93.94 87 LYS A C 1
ATOM 657 O O . LYS A 1 87 ? 5.613 -3.144 10.887 1.00 93.94 87 LYS A O 1
ATOM 662 N N . TRP A 1 88 ? 6.728 -1.679 9.584 1.00 93.94 88 TRP A N 1
ATOM 663 C CA . TRP A 1 88 ? 6.277 -0.484 10.282 1.00 93.94 88 TRP A CA 1
ATOM 664 C C . TRP A 1 88 ? 4.758 -0.359 10.176 1.00 93.94 88 TRP A C 1
ATOM 666 O O . TRP A 1 88 ? 4.111 -0.256 11.216 1.00 93.94 88 TRP A O 1
ATOM 676 N N . TRP A 1 89 ? 4.178 -0.470 8.976 1.00 94.44 89 TRP A N 1
ATOM 677 C CA . TRP A 1 89 ? 2.727 -0.381 8.782 1.00 94.44 89 TRP A CA 1
ATOM 678 C C . TRP A 1 89 ? 1.967 -1.372 9.652 1.00 94.44 89 TRP A C 1
ATOM 680 O O . TRP A 1 89 ? 1.077 -0.972 10.402 1.00 94.44 89 TRP A O 1
ATOM 690 N N . PHE A 1 90 ? 2.342 -2.651 9.625 1.00 94.56 90 PHE A N 1
ATOM 691 C CA . PHE A 1 90 ? 1.607 -3.662 10.385 1.00 94.56 90 PHE A CA 1
ATOM 692 C C . PHE A 1 90 ? 1.765 -3.524 11.899 1.00 94.56 90 PHE A C 1
ATOM 694 O O . PHE A 1 90 ? 0.795 -3.737 12.629 1.00 94.56 90 PHE A O 1
ATOM 701 N N . ARG A 1 91 ? 2.949 -3.128 12.379 1.00 92.94 91 ARG A N 1
ATOM 702 C CA . ARG A 1 91 ? 3.202 -2.909 13.813 1.00 92.94 91 ARG A CA 1
ATOM 703 C C . ARG A 1 91 ? 2.517 -1.662 14.359 1.00 92.94 91 ARG A C 1
ATOM 705 O O . ARG A 1 91 ? 2.171 -1.643 15.535 1.00 92.94 91 ARG A O 1
ATOM 712 N N . ASN A 1 92 ? 2.352 -0.632 13.530 1.00 91.81 92 ASN A N 1
ATOM 713 C CA . ASN A 1 92 ? 1.853 0.674 13.960 1.00 91.81 92 ASN A CA 1
ATOM 714 C C . ASN A 1 92 ? 0.365 0.895 13.686 1.00 91.81 92 ASN A C 1
ATOM 716 O O . ASN A 1 92 ? -0.156 1.941 14.042 1.00 91.81 92 ASN A O 1
ATOM 720 N N . SER A 1 93 ? -0.323 -0.070 13.078 1.00 90.50 93 SER A N 1
ATOM 721 C CA . SER A 1 93 ? -1.754 0.017 12.786 1.00 90.50 93 SER A CA 1
ATOM 722 C C . SER A 1 93 ? -2.471 -1.216 13.339 1.00 90.50 93 SER A C 1
ATOM 724 O O . SER A 1 93 ? -2.722 -2.187 12.628 1.00 90.50 93 SER A O 1
ATOM 726 N N . ALA A 1 94 ? -2.700 -1.248 14.652 1.00 84.69 94 ALA A N 1
ATOM 727 C CA . ALA A 1 94 ? -3.354 -2.395 15.281 1.00 84.69 94 ALA A CA 1
ATOM 728 C C . ALA A 1 94 ? -4.831 -2.492 14.855 1.00 84.69 94 ALA A C 1
ATOM 730 O O . ALA A 1 94 ? -5.485 -1.473 14.642 1.00 84.69 94 ALA A O 1
ATOM 731 N N . VAL A 1 95 ? -5.335 -3.726 14.727 1.00 81.31 95 VAL A N 1
ATOM 732 C CA . VAL A 1 95 ? -6.696 -4.033 14.234 1.00 81.31 95 VAL A CA 1
ATOM 733 C C . VAL A 1 95 ? -7.769 -3.313 15.052 1.00 81.31 95 VAL A C 1
ATOM 735 O O . VAL A 1 95 ? -8.691 -2.735 14.477 1.00 81.31 95 VAL A O 1
ATOM 738 N N . ASP A 1 96 ? -7.565 -3.246 16.365 1.00 82.19 96 ASP A N 1
ATOM 739 C CA . ASP A 1 96 ? -8.529 -2.687 17.317 1.00 82.19 96 ASP A CA 1
ATOM 740 C C . ASP A 1 96 ? -8.189 -1.254 17.757 1.00 82.19 96 ASP A C 1
ATOM 742 O O . ASP A 1 96 ? -8.809 -0.713 18.669 1.00 82.19 96 ASP A O 1
ATOM 746 N N . HIS A 1 97 ? -7.196 -0.610 17.134 1.00 83.38 97 HIS A N 1
ATOM 747 C CA . HIS A 1 97 ? -6.839 0.765 17.481 1.00 83.38 97 HIS A CA 1
ATOM 748 C C . HIS A 1 97 ? -7.771 1.752 16.786 1.00 83.38 97 HIS A C 1
ATOM 750 O O . HIS A 1 97 ? -7.947 1.668 15.580 1.00 83.38 97 HIS A O 1
ATOM 756 N N . GLU A 1 98 ? -8.221 2.792 17.490 1.00 83.56 98 GLU A N 1
ATOM 757 C CA . GLU A 1 98 ? -9.063 3.916 17.013 1.00 83.56 98 GLU A CA 1
ATOM 758 C C . GLU A 1 98 ? -8.518 4.750 15.826 1.00 83.56 98 GLU A C 1
ATOM 760 O O . GLU A 1 98 ? -9.115 5.738 15.395 1.00 83.56 98 GLU A O 1
ATOM 765 N N . ARG A 1 99 ? -7.373 4.359 15.261 1.00 84.31 99 ARG A N 1
ATOM 766 C CA . ARG A 1 99 ? -6.785 4.960 14.055 1.00 84.31 99 ARG A CA 1
ATOM 767 C C . ARG A 1 99 ? -6.920 4.048 12.829 1.00 84.31 99 ARG A C 1
ATOM 769 O O . ARG A 1 99 ? -6.673 4.487 11.702 1.00 84.31 99 ARG A O 1
ATOM 776 N N . GLY A 1 100 ? -7.353 2.816 13.059 1.00 85.62 100 GLY A N 1
ATOM 777 C CA . GLY A 1 100 ? -7.630 1.772 12.101 1.00 85.62 100 GLY A CA 1
ATOM 778 C C . GLY A 1 100 ? -6.376 1.012 11.702 1.00 85.62 100 GLY A C 1
ATOM 779 O O . GLY A 1 100 ? -5.272 1.288 12.173 1.00 85.62 100 GLY A O 1
ATOM 780 N N . ALA A 1 101 ? -6.556 0.037 10.814 1.00 89.88 101 ALA A N 1
ATOM 781 C CA . ALA A 1 101 ? -5.514 -0.922 10.477 1.00 89.88 101 ALA A CA 1
ATOM 782 C C . ALA A 1 101 ? -5.174 -0.936 8.989 1.00 89.88 101 ALA A C 1
ATOM 784 O O . ALA A 1 101 ? -6.061 -0.850 8.134 1.00 89.88 101 ALA A O 1
ATOM 785 N N . VAL A 1 102 ? -3.884 -1.118 8.704 1.00 93.38 102 VAL A N 1
ATOM 786 C CA . VAL A 1 102 ? -3.384 -1.518 7.387 1.00 93.38 102 VAL A CA 1
ATOM 787 C C . VAL A 1 102 ? -3.536 -3.026 7.252 1.00 93.38 102 VAL A C 1
ATOM 789 O O . VAL A 1 102 ? -2.972 -3.777 8.043 1.00 93.38 102 VAL A O 1
ATOM 792 N N . ASN A 1 103 ? -4.271 -3.492 6.250 1.00 93.38 103 ASN A N 1
ATOM 793 C CA . ASN A 1 103 ? -4.452 -4.925 5.999 1.00 93.38 103 ASN A CA 1
ATOM 794 C C . ASN A 1 103 ? -3.559 -5.424 4.867 1.00 93.38 103 ASN A C 1
ATOM 796 O O . ASN A 1 103 ? -3.146 -6.585 4.877 1.00 93.38 103 ASN A O 1
ATOM 800 N N . LEU A 1 104 ? -3.235 -4.539 3.924 1.00 95.25 104 LEU A N 1
ATOM 801 C CA . LEU A 1 104 ? -2.408 -4.833 2.766 1.00 95.25 104 LEU A CA 1
ATOM 802 C C . LEU A 1 104 ? -1.314 -3.774 2.608 1.00 95.25 104 LEU A C 1
ATOM 804 O O . LEU A 1 104 ? -1.567 -2.582 2.774 1.00 95.25 104 LEU A O 1
ATOM 808 N N . VAL A 1 105 ? -0.109 -4.208 2.248 1.00 95.00 105 VAL A N 1
ATOM 809 C CA . VAL A 1 105 ? 0.975 -3.331 1.791 1.00 95.00 105 VAL A CA 1
ATOM 810 C C . VAL A 1 105 ? 1.436 -3.838 0.432 1.00 95.00 105 VAL A C 1
ATOM 812 O O . VAL A 1 105 ? 1.889 -4.979 0.322 1.00 95.00 105 VAL A O 1
ATOM 815 N N . LEU A 1 106 ? 1.314 -3.006 -0.598 1.00 94.31 106 LEU A N 1
ATOM 816 C CA . LEU A 1 106 ? 1.876 -3.276 -1.916 1.00 94.31 106 LEU A CA 1
ATOM 817 C C . LEU A 1 106 ? 3.211 -2.552 -2.034 1.00 94.31 106 LEU A C 1
ATOM 819 O O . LEU A 1 106 ? 3.265 -1.325 -1.987 1.00 94.31 106 LEU A O 1
ATOM 823 N N . ILE A 1 107 ? 4.272 -3.328 -2.212 1.00 92.88 107 ILE A N 1
ATOM 824 C CA . ILE A 1 107 ? 5.602 -2.820 -2.523 1.00 92.88 107 ILE A CA 1
ATOM 825 C C . ILE A 1 107 ? 5.817 -2.936 -4.028 1.00 92.88 107 ILE A C 1
ATOM 827 O O . ILE A 1 107 ? 5.719 -4.038 -4.569 1.00 92.88 107 ILE A O 1
ATOM 831 N N . THR A 1 108 ? 6.166 -1.830 -4.676 1.00 90.38 108 THR A N 1
ATOM 832 C CA . THR A 1 108 ? 6.596 -1.801 -6.079 1.00 90.38 108 THR A CA 1
ATOM 833 C C . THR A 1 108 ? 8.074 -1.445 -6.141 1.00 90.38 108 THR A C 1
ATOM 835 O O . THR A 1 108 ? 8.475 -0.390 -5.666 1.00 90.38 108 THR A O 1
ATOM 838 N N . ASN A 1 109 ? 8.897 -2.318 -6.713 1.00 88.38 109 ASN A N 1
ATOM 839 C CA . ASN A 1 109 ? 10.327 -2.089 -6.888 1.00 88.38 109 ASN A CA 1
ATOM 840 C C . ASN A 1 109 ? 10.656 -2.000 -8.380 1.00 88.38 109 ASN A C 1
ATOM 842 O O . ASN A 1 109 ? 10.413 -2.951 -9.127 1.00 88.38 109 ASN A O 1
ATOM 846 N N . ILE A 1 110 ? 11.199 -0.859 -8.792 1.00 83.31 110 ILE A N 1
ATOM 847 C CA . ILE A 1 110 ? 11.568 -0.568 -10.175 1.00 83.31 110 ILE A CA 1
ATOM 848 C C . ILE A 1 110 ? 13.076 -0.787 -10.325 1.00 83.31 110 ILE A C 1
ATOM 850 O O . ILE A 1 110 ? 13.882 -0.087 -9.707 1.00 83.31 110 ILE A O 1
ATOM 854 N N . SER A 1 111 ? 13.460 -1.777 -11.140 1.00 79.06 111 SER A N 1
ATOM 855 C CA . SER A 1 111 ? 14.864 -2.102 -11.399 1.00 79.06 111 SER A CA 1
ATOM 856 C C . SER A 1 111 ? 15.505 -1.111 -12.390 1.00 79.06 111 SER A C 1
ATOM 858 O O . SER A 1 111 ? 15.202 -1.155 -13.579 1.00 79.06 111 SER A O 1
ATOM 860 N N . HIS A 1 112 ? 16.416 -0.250 -11.924 1.00 68.44 112 HIS A N 1
ATOM 861 C CA . HIS A 1 112 ? 17.260 0.620 -12.749 1.00 68.44 112 HIS A CA 1
ATOM 862 C C . HIS A 1 112 ? 18.313 -0.159 -13.541 1.00 68.44 112 HIS A C 1
ATOM 864 O O . HIS A 1 112 ? 18.518 0.149 -14.709 1.00 68.44 112 HIS A O 1
ATOM 870 N N . ASP A 1 113 ? 18.925 -1.193 -12.950 1.00 65.81 113 ASP A N 1
ATOM 871 C CA . ASP A 1 113 ? 20.045 -1.934 -13.562 1.00 65.81 113 ASP A CA 1
ATOM 872 C C . ASP A 1 113 ? 19.651 -2.676 -14.851 1.00 65.81 113 ASP A C 1
ATOM 874 O O . ASP A 1 113 ? 20.511 -3.136 -15.597 1.00 65.81 113 ASP A O 1
ATOM 878 N N . SER A 1 114 ? 18.348 -2.790 -15.122 1.00 55.91 114 SER A N 1
ATOM 879 C CA . SER A 1 114 ? 17.827 -3.408 -16.339 1.00 55.91 114 SER A CA 1
ATOM 880 C C . SER A 1 114 ? 16.825 -2.555 -17.114 1.00 55.91 114 SER A C 1
ATOM 882 O O . SER A 1 114 ? 16.375 -3.031 -18.146 1.00 55.91 114 SER A O 1
ATOM 884 N N . LEU A 1 115 ? 16.421 -1.362 -16.639 1.00 58.84 115 LEU A N 1
ATOM 885 C CA . LEU A 1 115 ? 15.297 -0.552 -17.173 1.00 58.84 115 LEU A CA 1
ATOM 886 C C . LEU A 1 115 ? 14.011 -1.340 -17.527 1.00 58.84 115 LEU A C 1
ATOM 888 O O . LEU A 1 115 ? 13.103 -0.807 -18.161 1.00 58.84 115 LEU A O 1
ATOM 892 N N . ALA A 1 116 ? 13.902 -2.605 -17.117 1.00 71.31 116 ALA A N 1
ATOM 893 C CA . ALA A 1 116 ? 13.017 -3.550 -17.782 1.00 71.31 116 ALA A CA 1
ATOM 894 C C . ALA A 1 116 ? 12.341 -4.515 -16.825 1.00 71.31 116 ALA A C 1
ATOM 896 O O . ALA A 1 116 ? 11.734 -5.463 -17.300 1.00 71.31 116 ALA A O 1
ATOM 897 N N . THR A 1 117 ? 12.412 -4.323 -15.504 1.00 81.88 117 THR A N 1
ATOM 898 C CA . THR A 1 117 ? 11.605 -5.142 -14.589 1.00 81.88 117 THR A CA 1
ATOM 899 C C . THR A 1 117 ? 10.987 -4.320 -13.469 1.00 81.88 117 THR A C 1
ATOM 901 O O . THR A 1 117 ? 11.683 -3.637 -12.715 1.00 81.88 117 THR A O 1
ATOM 904 N N . ILE A 1 118 ? 9.668 -4.438 -13.335 1.00 85.75 118 ILE A N 1
ATOM 905 C CA . ILE A 1 118 ? 8.910 -3.956 -12.183 1.00 85.75 118 ILE A CA 1
ATOM 906 C C . ILE A 1 118 ? 8.528 -5.172 -11.346 1.00 85.75 118 ILE A C 1
ATOM 908 O O . ILE A 1 118 ? 7.820 -6.064 -11.817 1.00 85.75 118 ILE A O 1
ATOM 912 N N . HIS A 1 119 ? 8.994 -5.215 -10.103 1.00 89.06 119 HIS A N 1
ATOM 913 C CA . HIS A 1 119 ? 8.640 -6.254 -9.144 1.00 89.06 119 HIS A CA 1
ATOM 914 C C . HIS A 1 119 ? 7.561 -5.756 -8.190 1.00 89.06 119 HIS A C 1
ATOM 916 O O . HIS A 1 119 ? 7.675 -4.674 -7.621 1.00 89.06 119 HIS A O 1
ATOM 922 N N . PHE A 1 120 ? 6.566 -6.596 -7.940 1.00 90.88 120 PHE A N 1
ATOM 923 C CA . PHE A 1 120 ? 5.510 -6.349 -6.970 1.00 90.88 120 PHE A CA 1
ATOM 924 C C . PHE A 1 120 ? 5.609 -7.358 -5.828 1.00 90.88 120 PHE A C 1
ATOM 926 O O . PHE A 1 120 ? 5.727 -8.564 -6.063 1.00 90.88 120 PHE A O 1
ATOM 933 N N . GLU A 1 121 ? 5.511 -6.884 -4.588 1.00 94.44 121 GLU A N 1
ATOM 934 C CA . GLU A 1 121 ? 5.251 -7.721 -3.417 1.00 94.44 121 GLU A CA 1
ATOM 935 C C . GLU A 1 121 ? 3.965 -7.253 -2.736 1.00 94.44 121 GLU A C 1
ATOM 937 O O . GLU A 1 121 ? 3.913 -6.163 -2.170 1.00 94.44 121 GLU A O 1
ATOM 942 N N . LEU A 1 122 ? 2.934 -8.096 -2.750 1.00 95.50 122 LEU A N 1
ATOM 943 C CA . LEU A 1 122 ? 1.722 -7.882 -1.971 1.00 95.50 122 LEU A CA 1
ATOM 944 C C . LEU A 1 122 ? 1.852 -8.606 -0.633 1.00 95.50 122 LEU A C 1
ATOM 946 O O . LEU A 1 122 ? 1.839 -9.841 -0.563 1.00 95.50 122 LEU A O 1
ATOM 950 N N . TRP A 1 123 ? 1.959 -7.824 0.431 1.00 96.31 123 TRP A N 1
ATOM 951 C CA . TRP A 1 123 ? 1.968 -8.298 1.804 1.00 96.31 123 TRP A CA 1
ATOM 952 C C . TRP A 1 123 ? 0.577 -8.159 2.403 1.00 96.31 123 TRP A C 1
ATOM 954 O O . TRP A 1 123 ? -0.028 -7.092 2.347 1.00 96.31 123 TRP A O 1
ATOM 964 N N . GLN A 1 124 ? 0.097 -9.234 3.013 1.00 96.62 124 GLN A N 1
ATOM 965 C CA . GLN A 1 124 ? -1.129 -9.237 3.797 1.00 96.62 124 GLN A CA 1
ATOM 966 C C . GLN A 1 124 ? -0.768 -9.363 5.273 1.00 96.62 124 GLN A C 1
ATOM 968 O O . GLN A 1 124 ? 0.193 -10.059 5.618 1.00 96.62 124 GLN A O 1
ATOM 973 N N . ARG A 1 125 ? -1.533 -8.699 6.141 1.00 92.44 125 ARG A N 1
ATOM 974 C CA . ARG A 1 125 ? -1.421 -8.886 7.589 1.00 92.44 125 ARG A CA 1
ATOM 975 C C . ARG A 1 125 ? -1.492 -10.382 7.927 1.00 92.44 125 ARG A C 1
ATOM 977 O O . ARG A 1 125 ? -2.232 -11.131 7.296 1.00 92.44 125 ARG A O 1
ATOM 984 N N . ASP A 1 126 ? -0.642 -10.808 8.857 1.00 91.31 126 ASP A N 1
ATOM 985 C CA . ASP A 1 126 ? -0.477 -12.199 9.316 1.00 91.31 126 ASP A CA 1
ATOM 986 C C . ASP A 1 126 ? 0.077 -13.199 8.282 1.00 91.31 126 ASP A C 1
ATOM 988 O O . ASP A 1 126 ? 0.403 -14.341 8.625 1.00 91.31 126 ASP A O 1
ATOM 992 N N . ALA A 1 127 ? 0.289 -12.788 7.028 1.00 92.69 127 ALA A N 1
ATOM 993 C CA . ALA A 1 127 ? 0.937 -13.638 6.041 1.00 92.69 127 ALA A CA 1
ATOM 994 C C . ALA A 1 127 ? 2.438 -13.781 6.335 1.00 92.69 127 ALA A C 1
ATOM 996 O O . ALA A 1 127 ? 3.171 -12.805 6.502 1.00 92.69 127 ALA A O 1
ATOM 997 N N . ARG A 1 128 ? 2.935 -15.024 6.321 1.00 92.12 128 ARG A N 1
ATOM 998 C CA . ARG A 1 128 ? 4.369 -15.316 6.519 1.00 92.12 128 ARG A CA 1
ATOM 999 C C . ARG A 1 128 ? 5.246 -14.891 5.338 1.00 92.12 128 ARG A C 1
ATOM 1001 O O . ARG A 1 128 ? 6.451 -14.714 5.507 1.00 92.12 128 ARG A O 1
ATOM 1008 N N . ARG A 1 129 ? 4.676 -14.809 4.133 1.00 93.69 129 ARG A N 1
ATOM 1009 C CA . ARG A 1 129 ? 5.379 -14.510 2.877 1.00 93.69 129 ARG A CA 1
ATOM 1010 C C . ARG A 1 129 ? 4.494 -13.642 1.976 1.00 93.69 129 ARG A C 1
ATOM 1012 O O . ARG A 1 129 ? 3.276 -13.819 2.011 1.00 93.69 129 ARG A O 1
ATOM 1019 N N . PRO A 1 130 ? 5.080 -12.749 1.160 1.00 95.88 130 PRO A N 1
ATOM 1020 C CA . PRO A 1 130 ? 4.315 -11.960 0.209 1.00 95.88 130 PRO A CA 1
ATOM 1021 C C . PRO A 1 130 ? 3.903 -12.800 -0.994 1.00 95.88 130 PRO A C 1
ATOM 1023 O O . PRO A 1 130 ? 4.583 -13.764 -1.362 1.00 95.88 130 PRO A O 1
ATOM 1026 N N . ARG A 1 131 ? 2.843 -12.361 -1.670 1.00 96.25 131 ARG A N 1
ATOM 1027 C CA . ARG A 1 131 ? 2.584 -12.753 -3.058 1.00 96.25 131 ARG A CA 1
ATOM 1028 C C . ARG A 1 131 ? 3.457 -11.888 -3.955 1.00 96.25 131 ARG A C 1
ATOM 1030 O O . ARG A 1 131 ? 3.542 -10.682 -3.735 1.00 96.25 131 ARG A O 1
ATOM 1037 N N . LYS A 1 132 ? 4.128 -12.499 -4.926 1.00 94.31 132 LYS A N 1
ATOM 1038 C CA . LYS A 1 132 ? 5.083 -11.807 -5.792 1.00 94.31 132 LYS A CA 1
ATOM 1039 C C . LYS A 1 132 ? 4.624 -11.852 -7.237 1.00 94.31 132 LYS A C 1
ATOM 1041 O O . LYS A 1 132 ? 4.128 -12.883 -7.682 1.00 94.31 132 LYS A O 1
ATOM 1046 N N . ALA A 1 133 ? 4.840 -10.759 -7.950 1.00 92.12 133 ALA A N 1
ATOM 1047 C CA . ALA A 1 133 ? 4.700 -10.685 -9.396 1.00 92.12 133 ALA A CA 1
ATOM 1048 C C . ALA A 1 133 ? 5.862 -9.872 -9.974 1.00 92.12 133 ALA A C 1
ATOM 1050 O O . ALA A 1 133 ? 6.483 -9.075 -9.269 1.00 92.12 133 ALA A O 1
ATOM 1051 N N . ALA A 1 134 ? 6.172 -10.089 -11.246 1.00 89.25 134 ALA A N 1
ATOM 1052 C CA . ALA A 1 134 ? 7.151 -9.303 -11.977 1.00 89.25 134 ALA A CA 1
ATOM 1053 C C . ALA A 1 134 ? 6.614 -9.032 -13.380 1.00 89.25 134 ALA A C 1
ATOM 1055 O O . ALA A 1 134 ? 5.981 -9.903 -13.977 1.00 89.25 134 ALA A O 1
ATOM 1056 N N . ILE A 1 135 ? 6.857 -7.828 -13.882 1.00 85.00 135 ILE A N 1
ATOM 1057 C CA . ILE A 1 135 ? 6.548 -7.440 -15.255 1.00 85.00 135 ILE A CA 1
ATOM 1058 C C . ILE A 1 135 ? 7.856 -7.047 -15.911 1.00 85.00 135 ILE A C 1
ATOM 1060 O O . ILE A 1 135 ? 8.565 -6.190 -15.382 1.00 85.00 135 ILE A O 1
ATOM 1064 N N . TRP A 1 136 ? 8.140 -7.652 -17.061 1.00 83.88 136 TRP A N 1
ATOM 1065 C CA . TRP A 1 136 ? 9.247 -7.235 -17.904 1.00 83.88 136 TRP A CA 1
ATOM 1066 C C . TRP A 1 136 ? 8.772 -6.181 -18.896 1.00 83.88 136 TRP A C 1
ATOM 1068 O O . TRP A 1 136 ? 7.840 -6.429 -19.663 1.00 83.88 136 TRP A O 1
ATOM 1078 N N . LEU A 1 137 ? 9.396 -5.008 -18.879 1.00 74.81 137 LEU A N 1
ATOM 1079 C CA . LEU A 1 137 ? 9.124 -3.975 -19.871 1.00 74.81 137 LEU A CA 1
ATOM 1080 C C . LEU A 1 137 ? 9.934 -4.325 -21.119 1.00 74.81 137 LEU A C 1
ATOM 1082 O O . LEU A 1 137 ? 11.157 -4.438 -21.060 1.00 74.81 137 LEU A O 1
ATOM 1086 N N . LYS A 1 138 ? 9.261 -4.540 -22.251 1.00 69.56 138 LYS A N 1
ATOM 1087 C CA . LYS A 1 138 ? 9.960 -4.684 -23.531 1.00 69.56 138 LYS A CA 1
ATOM 1088 C C . LYS A 1 138 ? 10.533 -3.319 -23.912 1.00 69.56 138 LYS A C 1
ATOM 1090 O O . LYS A 1 138 ? 9.793 -2.337 -23.912 1.00 69.56 138 LYS A O 1
ATOM 1095 N N . SER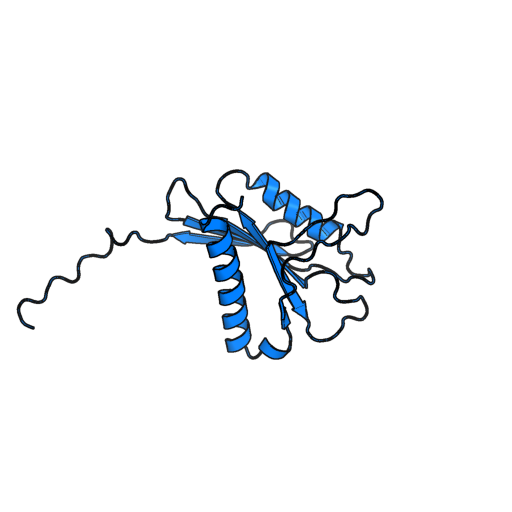 A 1 139 ? 11.824 -3.254 -24.239 1.00 60.62 139 SER A N 1
ATOM 1096 C CA . SER A 1 139 ? 12.374 -2.076 -24.913 1.00 60.62 139 SER A CA 1
ATOM 1097 C C . SER A 1 139 ? 11.709 -1.930 -26.283 1.00 60.62 139 SER A C 1
ATOM 1099 O O . SER A 1 139 ? 11.409 -2.934 -26.937 1.00 60.62 139 SER A O 1
ATOM 1101 N N . ALA A 1 140 ? 11.481 -0.691 -26.730 1.00 59.19 140 ALA A N 1
ATOM 1102 C CA . ALA A 1 140 ? 10.918 -0.413 -28.055 1.00 59.19 140 ALA A CA 1
ATOM 1103 C C . ALA A 1 140 ? 11.725 -1.094 -29.183 1.00 59.19 140 ALA A C 1
ATOM 1105 O O . ALA A 1 140 ? 11.147 -1.539 -30.170 1.00 59.19 140 ALA A O 1
ATOM 1106 N N . GLU A 1 141 ? 13.032 -1.270 -28.968 1.00 59.00 141 GLU A N 1
ATOM 1107 C CA . GLU A 1 141 ? 13.992 -1.930 -29.863 1.00 59.00 141 GLU A CA 1
ATOM 1108 C C . GLU A 1 141 ? 13.742 -3.436 -30.081 1.00 59.00 141 GLU A C 1
ATOM 1110 O O . GLU A 1 141 ? 14.277 -4.009 -31.023 1.00 59.00 141 GLU A O 1
ATOM 1115 N N . ASN A 1 142 ? 12.917 -4.084 -29.248 1.00 50.97 142 ASN A N 1
ATOM 1116 C CA . ASN A 1 142 ? 12.540 -5.500 -29.374 1.00 50.97 142 ASN A CA 1
ATOM 1117 C C . ASN A 1 142 ? 11.089 -5.705 -29.838 1.00 50.97 142 ASN A C 1
ATOM 1119 O O . ASN A 1 142 ? 10.545 -6.812 -29.749 1.00 50.97 142 ASN A O 1
ATOM 1123 N N . THR A 1 143 ? 10.439 -4.652 -30.326 1.00 48.88 143 THR A N 1
ATOM 1124 C CA . THR A 1 143 ? 9.235 -4.821 -31.138 1.00 48.88 143 THR A CA 1
ATOM 1125 C C . THR A 1 143 ? 9.737 -5.245 -32.516 1.00 48.88 143 THR A C 1
ATOM 1127 O O . THR A 1 143 ? 10.473 -4.458 -33.111 1.00 48.88 143 THR A O 1
ATOM 1130 N N . PRO A 1 144 ? 9.438 -6.459 -33.028 1.00 48.09 144 PRO A N 1
ATOM 1131 C CA . PRO A 1 144 ? 9.712 -6.741 -34.432 1.00 48.09 144 PRO A CA 1
ATOM 1132 C C . PRO A 1 144 ? 9.073 -5.598 -35.207 1.00 48.09 144 PRO A C 1
ATOM 1134 O O . PRO A 1 144 ? 7.886 -5.328 -34.998 1.00 48.09 144 PRO A O 1
ATOM 1137 N N . GLY A 1 145 ? 9.893 -4.859 -35.962 1.00 50.19 145 GLY A N 1
ATOM 1138 C CA . GLY A 1 145 ? 9.406 -3.728 -36.734 1.00 50.19 145 GLY A CA 1
ATOM 1139 C C . GLY A 1 145 ? 8.149 -4.189 -37.449 1.00 50.19 145 GLY A C 1
ATOM 1140 O O . GLY A 1 145 ? 8.150 -5.284 -38.022 1.00 50.19 145 GLY A O 1
ATOM 1141 N N . LEU A 1 146 ? 7.068 -3.407 -37.355 1.00 50.09 146 LEU A N 1
ATOM 1142 C CA . LEU A 1 146 ? 6.079 -3.471 -38.416 1.00 50.09 146 LEU A CA 1
ATOM 1143 C C . LEU A 1 146 ? 6.916 -3.307 -39.679 1.00 50.09 146 LEU A C 1
ATOM 1145 O O . LEU A 1 146 ? 7.498 -2.245 -39.885 1.00 50.09 146 LEU A O 1
ATOM 1149 N N . MET A 1 147 ? 7.113 -4.406 -40.409 1.00 50.81 147 MET A N 1
ATOM 1150 C CA . MET A 1 147 ? 7.627 -4.317 -41.756 1.00 50.81 147 MET A CA 1
ATOM 1151 C C . MET A 1 147 ? 6.694 -3.325 -42.421 1.00 50.81 147 MET A C 1
ATOM 1153 O O . MET A 1 147 ? 5.480 -3.538 -42.392 1.00 50.81 147 MET A O 1
ATOM 1157 N N . ASP A 1 148 ? 7.262 -2.216 -42.887 1.00 50.81 148 ASP A N 1
ATOM 1158 C CA . ASP A 1 148 ? 6.591 -1.333 -43.818 1.00 50.81 148 ASP A CA 1
ATOM 1159 C C . ASP A 1 148 ? 6.009 -2.247 -44.890 1.00 50.81 148 ASP A C 1
ATOM 1161 O O . ASP A 1 148 ? 6.755 -2.912 -45.610 1.00 50.81 148 ASP A O 1
ATOM 1165 N N . ASP A 1 149 ? 4.688 -2.390 -44.874 1.00 51.38 149 ASP A N 1
ATOM 1166 C CA . ASP A 1 149 ? 3.961 -3.100 -45.905 1.00 51.38 149 ASP A CA 1
ATOM 1167 C C . ASP A 1 149 ? 4.155 -2.252 -47.165 1.00 51.38 149 ASP A C 1
ATOM 1169 O O . ASP A 1 149 ? 3.676 -1.115 -47.195 1.00 51.38 149 ASP A O 1
ATOM 1173 N N . PRO A 1 150 ? 4.927 -2.709 -48.168 1.00 58.84 150 PRO A N 1
ATOM 1174 C CA . PRO A 1 150 ? 5.201 -1.900 -49.350 1.00 58.84 150 PRO A CA 1
ATOM 1175 C C . PRO A 1 150 ? 3.958 -1.725 -50.241 1.00 58.84 150 PRO A C 1
ATOM 1177 O O . PRO A 1 150 ? 4.055 -1.060 -51.271 1.00 58.84 150 PRO A O 1
ATOM 1180 N N . ASP A 1 151 ? 2.815 -2.297 -49.846 1.00 62.59 151 ASP A N 1
ATOM 1181 C CA . ASP A 1 151 ? 1.553 -2.274 -50.580 1.00 62.59 151 ASP A CA 1
ATOM 1182 C C . ASP A 1 151 ? 0.470 -1.356 -49.951 1.00 62.59 151 ASP A C 1
ATOM 1184 O O . ASP A 1 151 ? -0.707 -1.468 -50.312 1.00 62.59 151 ASP A O 1
ATOM 1188 N N . LEU A 1 152 ? 0.840 -0.419 -49.058 1.00 49.16 152 LEU A N 1
ATOM 1189 C CA . LEU A 1 152 ? -0.028 0.685 -48.592 1.00 49.16 152 LEU A CA 1
ATOM 1190 C C . LEU A 1 152 ? 0.433 2.071 -49.066 1.00 49.16 152 LEU A C 1
ATOM 1192 O O . LEU A 1 152 ? 1.617 2.422 -48.868 1.00 49.16 152 LEU A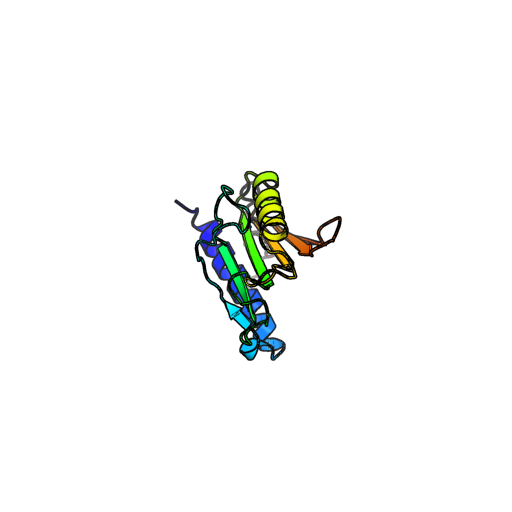 O 1
#

Foldseek 3Di:
DDDPVQLVVLVVVVVVVLVVCVVVVNNQQKDKPDFDFADFPDPPDHTDTASIAIFTPDADQLGGQAHLETEHEEEDDDPPVVVVVVVSQQNRADCNHSHHHHFWYWYWYQYPVQNFKIKIWIDGPPDPGTDIDMGGHDDPVPPPPPPPPPPD